Protein AF-A0A1Y1XVE1-F1 (afdb_monomer_lite)

Structure (mmCIF, N/CA/C/O backbone):
data_AF-A0A1Y1XVE1-F1
#
_entry.id   AF-A0A1Y1XVE1-F1
#
loop_
_atom_site.group_PDB
_atom_site.id
_atom_site.type_symbol
_atom_site.label_atom_id
_atom_site.label_alt_id
_atom_site.label_comp_id
_atom_site.label_asym_id
_atom_site.label_entity_id
_atom_site.label_seq_id
_atom_site.pdbx_PDB_ins_code
_atom_site.Cartn_x
_atom_site.Cartn_y
_atom_site.Cartn_z
_atom_site.occupancy
_atom_site.B_iso_or_equiv
_atom_site.auth_seq_id
_atom_site.auth_comp_id
_atom_site.auth_asym_id
_atom_site.auth_atom_id
_atom_site.pdbx_PDB_model_num
ATOM 1 N N . MET A 1 1 ? 28.626 -14.478 -33.246 1.00 65.75 1 MET A N 1
ATOM 2 C CA . MET A 1 1 ? 28.929 -15.820 -33.797 1.00 65.75 1 MET A CA 1
ATOM 3 C C . MET A 1 1 ? 28.518 -15.888 -35.270 1.00 65.75 1 MET A C 1
ATOM 5 O O . MET A 1 1 ? 27.423 -15.435 -35.593 1.00 65.75 1 MET A O 1
ATOM 9 N N . SER A 1 2 ? 29.386 -16.381 -36.165 1.00 81.06 2 SER A N 1
ATOM 10 C CA . SER A 1 2 ? 29.057 -16.561 -37.594 1.00 81.06 2 SER A CA 1
ATOM 11 C C . SER A 1 2 ? 27.853 -17.502 -37.770 1.00 81.06 2 SER A C 1
ATOM 13 O O . SER A 1 2 ? 27.656 -18.413 -36.965 1.00 81.06 2 SER A O 1
ATOM 15 N N . SER A 1 3 ? 27.049 -17.286 -38.818 1.00 82.94 3 SER A N 1
ATOM 16 C CA . SER A 1 3 ? 25.831 -18.063 -39.118 1.00 82.94 3 SER A CA 1
ATOM 1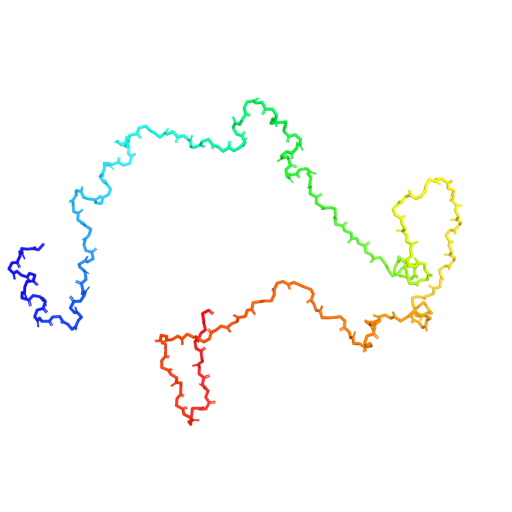7 C C . SER A 1 3 ? 26.092 -19.576 -39.191 1.00 82.94 3 SER A C 1
ATOM 19 O O . SER A 1 3 ? 25.264 -20.374 -38.757 1.00 82.94 3 SER A O 1
ATOM 21 N N . PHE A 1 4 ? 27.281 -19.972 -39.654 1.00 91.44 4 PHE A N 1
ATOM 22 C CA . PHE A 1 4 ? 27.720 -21.367 -39.712 1.00 91.44 4 PHE A CA 1
ATOM 23 C C . PHE A 1 4 ? 27.801 -22.023 -38.323 1.00 91.44 4 PHE A C 1
ATOM 25 O O . PHE A 1 4 ? 27.151 -23.036 -38.070 1.00 91.44 4 PHE A O 1
ATOM 32 N N . TRP A 1 5 ? 28.516 -21.398 -37.386 1.00 87.00 5 TRP A N 1
ATOM 33 C CA . TRP A 1 5 ? 28.703 -21.928 -36.032 1.00 87.00 5 TRP A CA 1
ATOM 34 C C . TRP A 1 5 ? 27.408 -21.960 -35.217 1.00 87.00 5 TRP A C 1
ATOM 36 O O . TRP A 1 5 ? 27.222 -22.859 -34.403 1.00 87.00 5 TRP A O 1
ATOM 46 N N . LYS A 1 6 ? 26.471 -21.039 -35.480 1.00 85.56 6 LYS A N 1
ATOM 47 C CA . LYS A 1 6 ? 25.133 -21.076 -34.870 1.00 85.56 6 LYS A CA 1
ATOM 48 C C . LYS A 1 6 ? 24.327 -22.304 -35.296 1.00 85.56 6 LYS A C 1
ATOM 50 O O . LYS A 1 6 ? 23.594 -22.852 -34.481 1.00 85.56 6 LYS A O 1
ATOM 55 N N . LYS A 1 7 ? 24.452 -22.746 -36.553 1.00 88.12 7 LYS A N 1
ATOM 56 C CA . LYS A 1 7 ? 23.768 -23.955 -37.042 1.00 88.12 7 LYS A CA 1
ATOM 57 C C . LYS A 1 7 ? 24.336 -25.222 -36.402 1.00 88.12 7 LYS A C 1
ATOM 59 O O . LYS A 1 7 ? 23.561 -26.080 -36.002 1.00 88.12 7 LYS A O 1
ATOM 64 N N . ILE A 1 8 ? 25.660 -25.298 -36.250 1.00 90.31 8 ILE A N 1
ATOM 65 C CA . ILE A 1 8 ? 26.326 -26.408 -35.551 1.00 90.31 8 ILE A CA 1
ATOM 66 C C . ILE A 1 8 ? 25.938 -26.421 -34.068 1.00 90.31 8 ILE A C 1
ATOM 68 O O . ILE A 1 8 ? 25.557 -27.462 -33.548 1.00 90.31 8 ILE A O 1
ATOM 72 N N . GLY A 1 9 ? 25.967 -25.263 -33.401 1.00 85.69 9 GLY A N 1
ATOM 73 C CA . GLY A 1 9 ? 25.548 -25.135 -32.003 1.00 85.69 9 GLY A CA 1
ATOM 74 C C . GLY A 1 9 ? 24.114 -25.611 -31.782 1.00 85.69 9 GLY A C 1
ATOM 75 O O . GLY A 1 9 ? 23.887 -26.452 -30.924 1.00 85.69 9 GLY A O 1
ATOM 76 N N . ARG A 1 10 ? 23.160 -25.180 -32.618 1.00 86.19 10 ARG A N 1
ATOM 77 C CA . ARG A 1 10 ? 21.757 -25.630 -32.536 1.00 86.19 10 ARG A CA 1
ATOM 78 C C . ARG A 1 10 ? 21.570 -27.139 -32.679 1.00 86.19 10 ARG A C 1
ATOM 80 O O . ARG A 1 10 ? 20.603 -27.659 -32.142 1.00 86.19 10 ARG A O 1
ATOM 87 N N . LEU A 1 11 ? 22.451 -27.821 -33.410 1.00 89.19 11 LEU A N 1
ATOM 88 C CA . LEU A 1 11 ? 22.405 -29.277 -33.542 1.00 89.19 11 LEU A CA 1
ATOM 89 C C . LEU A 1 11 ? 22.936 -29.988 -32.286 1.00 89.19 11 LEU A C 1
ATOM 91 O O . LEU A 1 11 ? 22.516 -31.100 -31.994 1.00 89.19 11 LEU A O 1
ATOM 95 N N . LEU A 1 12 ? 23.865 -29.357 -31.562 1.00 90.69 12 LEU A N 1
ATOM 96 C CA . LEU A 1 12 ? 24.551 -29.940 -30.405 1.00 90.69 12 LEU A CA 1
ATOM 97 C C . LEU A 1 12 ? 23.953 -29.523 -29.052 1.00 90.69 12 LEU A C 1
ATOM 99 O O . LEU A 1 12 ? 24.173 -30.203 -28.053 1.00 90.69 12 LEU A O 1
ATOM 103 N N . TRP A 1 13 ? 23.247 -28.395 -28.979 1.00 89.69 13 TRP A N 1
ATOM 104 C CA . TRP A 1 13 ? 22.663 -27.894 -27.736 1.00 89.69 13 TRP A CA 1
ATOM 105 C C . TRP A 1 13 ? 21.440 -28.708 -27.317 1.00 89.69 13 TRP A C 1
ATOM 107 O O . TRP A 1 13 ? 20.570 -29.007 -28.127 1.00 89.69 13 TRP A O 1
ATOM 117 N N . VAL A 1 14 ? 21.344 -28.995 -26.015 1.00 89.62 14 VAL A N 1
ATOM 118 C CA . VAL A 1 14 ? 20.193 -29.696 -25.420 1.00 89.62 14 VAL A CA 1
ATOM 119 C C . VAL A 1 14 ? 18.920 -28.854 -25.519 1.00 89.62 14 VAL A C 1
ATOM 121 O O . VAL A 1 14 ? 17.850 -29.380 -25.805 1.00 89.62 14 VAL A O 1
ATOM 124 N N . ASN A 1 15 ? 19.038 -27.541 -25.296 1.00 86.50 15 ASN A N 1
ATOM 125 C CA . ASN A 1 15 ? 17.929 -26.608 -25.440 1.00 86.50 15 ASN A CA 1
ATOM 126 C C . ASN A 1 15 ? 18.050 -25.851 -26.780 1.00 86.50 15 ASN A C 1
ATOM 128 O O . ASN A 1 15 ? 18.958 -25.022 -26.920 1.00 86.50 15 ASN A O 1
ATOM 132 N N . PRO A 1 16 ? 17.149 -26.083 -27.753 1.00 82.31 16 PRO A N 1
ATOM 133 C CA . PRO A 1 16 ? 17.173 -25.383 -29.037 1.00 82.31 16 PRO A CA 1
ATOM 134 C C . PRO A 1 16 ? 16.859 -23.882 -28.917 1.00 82.31 16 PRO A C 1
ATOM 136 O O . PRO A 1 16 ? 17.220 -23.112 -29.808 1.00 82.31 16 PRO A O 1
ATOM 139 N N . GLU A 1 17 ? 16.237 -23.452 -27.816 1.00 82.81 17 GLU A N 1
ATOM 140 C CA . GLU A 1 17 ? 15.917 -22.049 -27.520 1.00 82.81 17 GLU A CA 1
ATOM 141 C C . GLU A 1 17 ? 17.063 -21.299 -26.825 1.00 82.81 17 GLU A C 1
ATOM 143 O O . GLU A 1 17 ? 16.900 -20.156 -26.397 1.00 82.81 17 GLU A O 1
ATOM 148 N N . TYR A 1 18 ? 18.243 -21.912 -26.710 1.00 83.44 18 TYR A N 1
ATOM 149 C CA . TYR A 1 18 ? 19.395 -21.271 -26.091 1.00 83.44 18 TYR A CA 1
ATOM 150 C C . TYR A 1 18 ? 19.744 -19.934 -26.769 1.00 83.44 18 TYR A C 1
ATOM 152 O O . TYR A 1 18 ? 20.036 -19.860 -27.969 1.00 83.44 18 TYR A O 1
ATOM 160 N N . SER A 1 19 ? 19.768 -18.869 -25.967 1.00 81.50 19 SER A N 1
ATOM 161 C CA . SER A 1 19 ? 20.227 -17.543 -26.371 1.00 81.50 19 SER A CA 1
ATOM 162 C C . SER A 1 19 ? 21.633 -17.268 -25.838 1.00 81.50 19 SER A C 1
ATOM 164 O O . SER A 1 19 ? 21.901 -17.467 -24.654 1.00 81.50 19 SER A O 1
ATOM 166 N N . GLU A 1 20 ? 22.521 -16.748 -26.689 1.00 81.44 20 GLU A N 1
ATOM 167 C CA . GLU A 1 20 ? 23.848 -16.277 -26.273 1.00 81.44 20 GLU A CA 1
ATOM 168 C C . GLU A 1 20 ? 23.720 -15.159 -25.217 1.00 81.44 20 GLU A C 1
ATOM 170 O O . GLU A 1 20 ? 22.989 -14.191 -25.419 1.00 81.44 20 GLU A O 1
ATOM 175 N N . SER A 1 21 ? 24.467 -15.258 -24.113 1.00 82.62 21 SER A N 1
ATOM 176 C CA . SER A 1 21 ? 24.471 -14.259 -23.028 1.00 82.62 21 SER A CA 1
ATOM 177 C C . SER A 1 21 ? 25.326 -13.020 -23.324 1.00 82.62 21 SER A C 1
ATOM 179 O O . SER A 1 21 ? 25.310 -12.048 -22.567 1.00 82.62 21 SER A O 1
ATOM 181 N N . MET A 1 22 ? 26.088 -13.033 -24.423 1.00 86.19 22 MET A N 1
ATOM 182 C CA . MET A 1 22 ? 26.919 -11.900 -24.814 1.00 86.19 22 MET A CA 1
ATOM 183 C C . MET A 1 22 ? 26.061 -10.755 -25.349 1.00 86.19 22 MET A C 1
ATOM 185 O O . MET A 1 22 ? 25.352 -10.876 -26.349 1.00 86.19 22 MET A O 1
ATOM 189 N N . LEU A 1 23 ? 26.183 -9.604 -24.697 1.00 88.81 23 LEU A N 1
ATOM 190 C CA . LEU A 1 23 ? 25.528 -8.372 -25.112 1.00 88.81 23 LEU A CA 1
ATOM 191 C C . LEU A 1 23 ? 26.019 -7.977 -26.506 1.00 88.81 23 LEU A C 1
ATOM 193 O O . LEU A 1 23 ? 27.220 -7.899 -26.757 1.00 88.81 23 LEU A O 1
ATOM 197 N N . THR A 1 24 ? 25.086 -7.728 -27.425 1.00 85.69 24 THR A N 1
ATOM 198 C CA . THR A 1 24 ? 25.443 -7.378 -28.803 1.00 85.69 24 THR A CA 1
ATOM 199 C C . THR A 1 24 ? 26.108 -5.994 -28.831 1.00 85.69 24 THR A C 1
ATOM 201 O O . THR A 1 24 ? 25.457 -5.010 -28.447 1.00 85.69 24 THR A O 1
ATOM 204 N N . PRO A 1 25 ? 27.367 -5.882 -29.303 1.00 86.19 25 PRO A N 1
ATOM 205 C CA . PRO A 1 25 ? 28.029 -4.593 -29.478 1.00 86.19 25 PRO A CA 1
ATOM 206 C C . PRO A 1 25 ? 27.191 -3.692 -30.388 1.00 86.19 25 PRO A C 1
ATOM 208 O O . PRO A 1 25 ? 26.633 -4.158 -31.379 1.00 86.19 25 PRO A O 1
ATOM 211 N N . GLY A 1 26 ? 27.046 -2.416 -30.039 1.00 88.50 26 GLY A N 1
ATOM 212 C CA . GLY A 1 26 ? 26.214 -1.484 -30.809 1.00 88.50 26 GLY A CA 1
ATOM 213 C C . GLY A 1 26 ? 24.720 -1.499 -30.462 1.00 88.50 26 GLY A C 1
ATOM 214 O O . GLY A 1 26 ? 24.020 -0.571 -30.848 1.00 88.50 26 GLY A O 1
ATOM 215 N N . LYS A 1 27 ? 24.221 -2.504 -29.724 1.00 89.38 27 LYS A N 1
ATOM 216 C CA . LYS A 1 27 ? 22.829 -2.530 -29.225 1.00 89.38 27 LYS A CA 1
ATOM 217 C C . LYS A 1 27 ? 22.742 -2.230 -27.738 1.00 89.38 27 LYS A C 1
ATOM 219 O O . LYS A 1 27 ? 21.869 -1.491 -27.297 1.00 89.38 27 LYS A O 1
ATOM 224 N N . TYR A 1 28 ? 23.639 -2.815 -26.952 1.00 91.88 28 TYR A N 1
ATOM 225 C CA . TYR A 1 28 ? 23.664 -2.568 -25.519 1.00 91.88 28 TYR A CA 1
ATOM 226 C C . TYR A 1 28 ? 24.377 -1.248 -25.220 1.00 91.88 28 TYR A C 1
ATOM 228 O O . TYR A 1 28 ? 25.536 -1.080 -25.595 1.00 91.88 28 TYR A O 1
ATOM 236 N N . ARG A 1 29 ? 23.695 -0.335 -24.513 1.00 91.62 29 ARG A N 1
ATOM 237 C CA . ARG A 1 29 ? 24.242 0.959 -24.059 1.00 91.62 29 ARG A CA 1
ATOM 238 C C . ARG A 1 29 ? 24.707 1.871 -25.212 1.00 91.62 29 ARG A C 1
ATOM 240 O O . ARG A 1 29 ? 25.727 2.550 -25.102 1.00 91.62 29 ARG A O 1
ATOM 247 N N . VAL A 1 30 ? 23.955 1.886 -26.314 1.00 92.38 30 VAL A N 1
ATOM 248 C CA . VAL A 1 30 ? 24.198 2.775 -27.459 1.00 92.38 30 VAL A CA 1
ATOM 249 C C . VAL A 1 30 ? 22.912 3.547 -27.784 1.00 92.38 30 VAL A C 1
ATOM 251 O O . VAL A 1 30 ? 21.890 2.904 -28.019 1.00 92.38 30 VAL A O 1
ATOM 254 N N . PRO A 1 31 ? 22.932 4.894 -27.791 1.00 92.50 31 PRO A N 1
ATOM 255 C CA . PRO A 1 31 ? 24.068 5.773 -27.489 1.00 92.50 31 PRO A CA 1
ATOM 256 C C . PRO A 1 31 ? 24.533 5.672 -26.026 1.00 92.50 31 PRO A C 1
ATOM 258 O O . PRO A 1 31 ? 23.803 5.206 -25.147 1.00 92.50 31 PRO A O 1
ATOM 261 N N . ALA A 1 32 ? 25.772 6.100 -25.760 1.00 92.50 32 ALA A N 1
ATOM 262 C CA . ALA A 1 32 ? 26.287 6.165 -24.395 1.00 92.50 32 ALA A CA 1
ATOM 263 C C . ALA A 1 32 ? 25.364 7.044 -23.523 1.00 92.50 32 ALA A C 1
ATOM 265 O O . ALA A 1 32 ? 24.756 7.978 -24.046 1.00 92.50 32 ALA A O 1
ATOM 266 N N . PRO A 1 33 ? 25.257 6.806 -22.201 1.00 91.19 33 PRO A N 1
ATOM 267 C CA . PRO A 1 33 ? 24.327 7.548 -21.344 1.00 91.19 33 PRO A CA 1
ATOM 268 C C . PRO A 1 33 ? 24.473 9.078 -21.405 1.00 91.19 33 PRO A C 1
ATOM 270 O O . PRO A 1 33 ? 23.482 9.783 -21.276 1.00 91.19 33 PRO A O 1
ATOM 273 N N . GLY A 1 34 ? 25.684 9.595 -21.646 1.00 92.88 34 GLY A N 1
ATOM 274 C CA . GLY A 1 34 ? 25.942 11.035 -21.796 1.00 92.88 34 GLY A CA 1
ATOM 275 C C . GLY A 1 34 ? 25.615 11.619 -23.177 1.00 92.88 34 GLY A C 1
ATOM 276 O O . GLY A 1 34 ? 25.654 12.831 -23.343 1.00 92.88 34 GLY A O 1
ATOM 277 N N . SER A 1 35 ? 25.293 10.779 -24.162 1.00 94.25 35 SER A N 1
ATOM 278 C CA . SER A 1 35 ? 24.928 11.173 -25.533 1.00 94.25 35 SER A CA 1
ATOM 279 C C . SER A 1 35 ? 23.482 10.793 -25.866 1.00 94.25 35 SER A C 1
ATOM 281 O O . SER A 1 35 ? 23.131 10.611 -27.030 1.00 94.25 35 SER A O 1
ATOM 283 N N . GLN A 1 36 ? 22.651 10.611 -24.838 1.00 91.50 36 GLN A N 1
ATOM 284 C CA . GLN A 1 36 ? 21.220 10.373 -24.995 1.00 91.50 36 GLN A CA 1
ATOM 285 C C . GLN A 1 36 ? 20.532 11.640 -25.534 1.00 91.50 36 GLN A C 1
ATOM 287 O O . GLN A 1 36 ? 20.978 12.752 -25.236 1.00 91.50 36 GLN A O 1
ATOM 292 N N . PRO A 1 37 ? 19.449 11.504 -26.319 1.00 91.38 37 PRO A N 1
ATOM 293 C CA . PRO A 1 37 ? 18.647 12.651 -26.728 1.00 91.38 37 PRO A CA 1
ATOM 294 C C . PRO A 1 37 ? 18.057 13.375 -25.508 1.00 91.38 37 PRO A C 1
ATOM 296 O O . PRO A 1 37 ? 17.943 12.809 -24.419 1.00 91.38 37 PRO A O 1
ATOM 299 N N . ALA A 1 38 ? 17.664 14.636 -25.694 1.00 91.44 38 ALA A N 1
ATOM 300 C CA . ALA A 1 38 ? 17.096 15.444 -24.621 1.00 91.44 38 ALA A CA 1
ATOM 301 C C . ALA A 1 38 ? 15.839 14.782 -24.028 1.00 91.44 38 ALA A C 1
ATOM 303 O O . ALA A 1 38 ? 14.879 14.482 -24.739 1.00 91.44 38 ALA A O 1
ATOM 304 N N . TYR A 1 39 ? 15.843 14.573 -22.712 1.00 91.50 39 TYR A N 1
ATOM 305 C CA . TYR A 1 39 ? 14.698 14.034 -21.987 1.00 91.50 39 TYR A CA 1
ATOM 306 C C . TYR A 1 39 ? 13.685 15.138 -21.675 1.00 91.50 39 TYR A C 1
ATOM 308 O O . TYR A 1 39 ? 14.041 16.186 -21.134 1.00 91.50 39 TYR A O 1
ATOM 316 N N . SER A 1 40 ? 12.410 14.866 -21.948 1.00 90.25 40 SER A N 1
ATOM 317 C CA . SER A 1 40 ? 11.291 15.684 -21.486 1.00 90.25 40 SER A CA 1
ATOM 318 C C . SER A 1 40 ? 10.503 14.919 -20.429 1.00 90.25 40 SER A C 1
ATOM 320 O O . SER A 1 40 ? 10.180 13.744 -20.606 1.00 90.25 40 SER A O 1
ATOM 322 N N . LYS A 1 41 ? 10.190 15.582 -19.314 1.00 89.69 41 LYS A N 1
ATOM 323 C CA . LYS A 1 41 ? 9.360 14.993 -18.259 1.00 89.69 41 LYS A CA 1
ATOM 324 C C . LYS A 1 41 ? 7.925 14.868 -18.765 1.00 89.69 41 LYS A C 1
ATOM 326 O O . LYS A 1 41 ? 7.340 15.860 -19.193 1.00 89.69 41 LYS A O 1
ATOM 331 N N . ALA A 1 42 ? 7.350 13.671 -18.668 1.00 89.44 42 ALA A N 1
ATOM 332 C CA . ALA A 1 42 ? 5.940 13.470 -18.980 1.00 89.44 42 ALA A CA 1
ATOM 333 C C . ALA A 1 42 ? 5.059 14.334 -18.054 1.00 89.44 42 ALA A C 1
ATOM 335 O O . ALA A 1 42 ? 5.307 14.372 -16.842 1.00 89.44 42 ALA A O 1
ATOM 336 N N . PRO A 1 43 ? 4.036 15.029 -18.585 1.00 88.19 43 PRO A N 1
ATOM 337 C CA . PRO A 1 43 ? 3.154 15.837 -17.759 1.00 88.19 43 PRO A CA 1
ATOM 338 C C . PRO A 1 43 ? 2.305 14.928 -16.866 1.0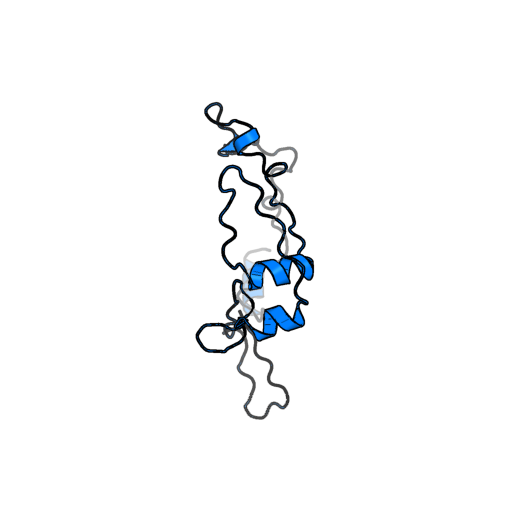0 88.19 43 PRO A C 1
ATOM 340 O O . PRO A 1 43 ? 1.503 14.129 -17.338 1.00 88.19 43 PRO A O 1
ATOM 343 N N . THR A 1 44 ? 2.478 15.045 -15.552 1.00 87.88 44 THR A N 1
ATOM 344 C CA . THR A 1 44 ? 1.574 14.446 -14.555 1.00 87.88 44 THR A CA 1
ATOM 345 C C . THR A 1 44 ? 0.521 15.476 -14.153 1.00 87.88 44 THR A C 1
ATOM 347 O O . THR A 1 44 ? 0.726 16.674 -14.334 1.00 87.88 44 THR A O 1
ATOM 350 N N . GLU A 1 45 ? -0.582 15.067 -13.531 1.00 84.00 45 GLU A N 1
ATOM 351 C CA . GLU A 1 45 ? -1.602 16.001 -13.023 1.00 84.00 45 GLU A CA 1
ATOM 352 C C . GLU A 1 45 ? -1.028 17.086 -12.096 1.00 84.00 45 GLU A C 1
ATOM 354 O O . GLU A 1 45 ? -1.478 18.229 -12.107 1.00 84.00 45 GLU A O 1
ATOM 359 N N . VAL A 1 46 ? 0.051 16.756 -11.383 1.00 83.69 46 VAL A N 1
ATOM 360 C CA . VAL A 1 46 ? 0.817 17.656 -10.509 1.00 83.69 46 VAL A CA 1
ATOM 361 C C . VAL A 1 46 ? 1.484 18.816 -11.271 1.00 83.69 46 VAL A C 1
ATOM 363 O O . VAL A 1 46 ? 1.886 19.799 -10.652 1.00 83.69 46 VAL A O 1
ATOM 366 N N . THR A 1 47 ? 1.597 18.736 -12.599 1.00 85.75 47 THR A N 1
ATOM 367 C CA . THR A 1 47 ? 2.189 19.778 -13.460 1.00 85.75 47 THR A CA 1
ATOM 368 C C . THR A 1 47 ? 1.163 20.765 -14.026 1.00 85.75 47 THR A C 1
ATOM 370 O O . THR A 1 47 ? 1.552 21.734 -14.675 1.00 85.75 47 THR A O 1
ATOM 373 N N . LYS A 1 48 ? -0.141 20.571 -13.763 1.00 89.25 48 LYS A N 1
ATOM 374 C CA . LYS A 1 48 ? -1.193 21.500 -14.206 1.00 89.25 48 LYS A CA 1
ATOM 375 C C . LYS A 1 48 ? -0.958 22.896 -13.611 1.00 89.25 48 LYS A C 1
ATOM 377 O O . LYS A 1 48 ? -0.739 23.033 -12.407 1.00 89.25 48 LYS A O 1
ATOM 382 N N . ILE A 1 49 ? -1.020 23.924 -14.463 1.00 89.81 49 ILE A N 1
ATOM 383 C CA . ILE A 1 49 ? -0.829 25.338 -14.079 1.00 89.81 49 ILE A CA 1
ATOM 384 C C . ILE A 1 49 ? -2.064 25.886 -13.341 1.00 89.81 49 ILE A C 1
ATOM 386 O O . ILE A 1 49 ? -1.936 26.717 -12.448 1.00 89.81 49 ILE A O 1
ATOM 390 N N . HIS A 1 50 ? -3.260 25.399 -13.679 1.00 91.12 50 HIS A N 1
ATOM 391 C CA . HIS A 1 50 ? -4.531 25.805 -13.075 1.00 91.12 50 HIS A CA 1
ATOM 392 C C . HIS A 1 50 ? -5.081 24.715 -12.145 1.00 91.12 50 HIS A C 1
ATOM 394 O O . HIS A 1 50 ? -4.820 23.532 -12.352 1.00 91.12 50 HIS A O 1
ATOM 400 N N . HIS A 1 51 ? -5.870 25.119 -11.140 1.00 90.19 51 HIS A N 1
ATOM 401 C CA . HIS A 1 51 ? -6.579 24.222 -10.208 1.00 90.19 51 HIS A CA 1
ATOM 402 C C . HIS A 1 51 ? -5.681 23.212 -9.462 1.00 90.19 51 HIS A C 1
ATOM 404 O O . HIS A 1 51 ? -6.122 22.134 -9.079 1.00 90.19 51 HIS A O 1
ATOM 410 N N . ASN A 1 52 ? -4.416 23.564 -9.225 1.00 91.38 52 ASN A N 1
ATOM 411 C CA . ASN A 1 52 ? -3.406 22.675 -8.643 1.00 91.38 52 ASN A CA 1
ATOM 412 C C . ASN A 1 52 ? -2.824 23.244 -7.336 1.00 91.38 52 ASN A C 1
ATOM 414 O O . ASN A 1 52 ? -1.605 23.365 -7.145 1.00 91.38 52 ASN A O 1
ATOM 418 N N . TYR A 1 53 ? -3.717 23.641 -6.428 1.00 92.56 53 TYR A N 1
ATOM 419 C CA . TYR A 1 53 ? -3.332 24.176 -5.125 1.00 92.56 53 TYR A CA 1
ATOM 420 C C . TYR A 1 53 ? -2.581 23.131 -4.293 1.00 92.56 53 TYR A C 1
ATOM 422 O O . TYR A 1 53 ? -2.976 21.968 -4.227 1.00 92.56 53 TYR A O 1
ATOM 430 N N . TYR A 1 54 ? -1.487 23.544 -3.647 1.00 91.06 54 TYR A N 1
ATOM 431 C CA . TYR A 1 54 ? -0.601 22.622 -2.929 1.00 91.06 54 TYR A CA 1
ATOM 432 C C . TYR A 1 54 ? -1.297 21.899 -1.768 1.00 91.06 54 TYR A C 1
ATOM 434 O O . TYR A 1 54 ? -1.123 20.696 -1.624 1.00 91.06 54 TYR A O 1
ATOM 442 N N . PHE A 1 55 ? -2.141 22.588 -0.995 1.00 92.31 55 PHE A N 1
ATOM 443 C CA . PHE A 1 55 ? -2.802 22.004 0.179 1.00 92.31 55 PHE A CA 1
ATOM 444 C C . PHE A 1 55 ? -3.734 20.824 -0.157 1.00 92.31 55 PHE A C 1
ATOM 446 O O . PHE A 1 55 ? -3.870 19.915 0.653 1.00 92.31 55 PHE A O 1
ATOM 453 N N . ASN A 1 56 ? -4.316 20.791 -1.362 1.00 91.25 56 ASN A N 1
ATOM 454 C CA . ASN A 1 56 ? -5.167 19.682 -1.810 1.00 91.25 56 ASN A CA 1
ATOM 455 C C . ASN A 1 56 ? -4.371 18.404 -2.113 1.00 91.25 56 ASN A C 1
ATOM 457 O O . ASN A 1 56 ? -4.897 17.305 -1.986 1.00 91.25 56 ASN A O 1
ATOM 461 N N . ARG A 1 57 ? -3.102 18.542 -2.512 1.00 90.62 57 ARG A N 1
ATOM 462 C CA . ARG A 1 57 ? -2.195 17.427 -2.844 1.00 90.62 57 ARG A CA 1
ATOM 463 C C . ARG A 1 57 ? -1.163 17.147 -1.753 1.00 90.62 57 ARG A C 1
ATOM 465 O O . ARG A 1 57 ? -0.280 16.312 -1.946 1.00 90.62 57 ARG A O 1
ATOM 472 N N . ASP A 1 58 ? -1.229 17.861 -0.632 1.00 93.12 58 ASP A N 1
ATOM 473 C CA . ASP A 1 58 ? -0.272 17.721 0.461 1.00 93.12 58 ASP A CA 1
ATOM 474 C C . ASP A 1 58 ? -0.595 16.480 1.306 1.00 93.12 58 ASP A C 1
ATOM 476 O O . ASP A 1 58 ? -1.208 16.551 2.371 1.00 93.12 58 ASP A O 1
ATOM 480 N N . VAL A 1 59 ? -0.144 15.320 0.825 1.00 94.44 59 VAL A N 1
ATOM 481 C CA . VAL A 1 59 ? -0.264 14.032 1.531 1.00 94.44 59 VAL A CA 1
ATOM 482 C C . VAL A 1 59 ? 0.557 14.018 2.827 1.00 94.44 59 VAL A C 1
ATOM 484 O O . VAL A 1 59 ? 0.228 13.301 3.766 1.00 94.44 59 VAL A O 1
ATOM 487 N N . ARG A 1 60 ? 1.616 14.833 2.919 1.00 95.44 60 ARG A N 1
ATOM 488 C CA . ARG A 1 60 ? 2.497 14.863 4.092 1.00 95.44 60 ARG A CA 1
ATOM 489 C C . ARG A 1 60 ? 1.805 15.483 5.303 1.00 95.44 60 ARG A C 1
ATOM 491 O O . ARG A 1 60 ? 2.077 15.068 6.425 1.00 95.44 60 ARG A O 1
ATOM 498 N N . ARG A 1 61 ? 0.954 16.494 5.098 1.00 94.50 61 ARG A N 1
ATOM 499 C CA . ARG A 1 61 ? 0.207 17.154 6.184 1.00 94.50 61 ARG A CA 1
ATOM 500 C C . ARG A 1 61 ? -1.188 16.571 6.401 1.00 94.50 61 ARG A C 1
ATOM 502 O O . ARG A 1 61 ? -1.656 16.594 7.532 1.00 94.50 61 ARG A O 1
ATOM 509 N N . ASN A 1 62 ? -1.808 15.996 5.372 1.00 94.25 62 ASN A N 1
ATOM 510 C CA . ASN A 1 62 ? -3.092 15.293 5.481 1.00 94.25 62 ASN A CA 1
ATOM 511 C C . ASN A 1 62 ? -2.921 13.809 5.855 1.00 94.25 62 ASN A C 1
ATOM 513 O O . ASN A 1 62 ? -3.510 12.931 5.227 1.00 94.25 62 ASN A O 1
ATOM 517 N N . TYR A 1 63 ? -2.105 13.513 6.869 1.00 96.06 63 TYR A N 1
ATOM 518 C CA . TYR A 1 63 ? -1.974 12.150 7.385 1.00 96.06 63 TYR A CA 1
ATOM 519 C C . TYR A 1 63 ? -3.114 11.829 8.373 1.00 96.06 63 TYR A C 1
ATOM 521 O O . TYR A 1 63 ? -3.557 12.714 9.114 1.00 96.06 63 TYR A O 1
ATOM 529 N N . PRO A 1 64 ? -3.604 10.576 8.419 1.00 95.44 64 PRO A N 1
ATOM 530 C CA . PRO A 1 64 ? -4.585 10.167 9.419 1.00 95.44 64 PRO A CA 1
ATOM 531 C C . PRO A 1 64 ? -3.969 10.215 10.824 1.00 95.44 64 PRO A C 1
ATOM 533 O O . PRO A 1 64 ? -2.823 9.811 11.025 1.00 95.44 64 PRO A O 1
ATOM 536 N N . ARG A 1 65 ? -4.728 10.701 11.812 1.00 94.12 65 ARG A N 1
ATOM 537 C CA . ARG A 1 65 ? -4.268 10.744 13.207 1.00 94.12 65 ARG A CA 1
ATOM 538 C C . ARG A 1 65 ? -4.312 9.348 13.828 1.00 94.12 65 ARG A C 1
ATOM 540 O O . ARG A 1 65 ? -5.274 8.609 13.632 1.00 94.12 65 ARG A O 1
ATOM 547 N N . THR A 1 66 ? -3.295 9.010 14.614 1.00 95.62 66 THR A N 1
ATOM 548 C CA . THR A 1 66 ? -3.293 7.785 15.421 1.00 95.62 66 THR A CA 1
ATOM 549 C C . THR A 1 66 ? -4.282 7.929 16.573 1.00 95.62 66 THR A C 1
ATOM 551 O O . THR A 1 66 ? -4.187 8.879 17.349 1.00 95.62 66 THR A O 1
ATOM 554 N N . HIS A 1 67 ? -5.209 6.982 16.698 1.00 93.62 67 HIS A N 1
ATOM 555 C CA . HIS A 1 67 ? -6.144 6.904 17.819 1.00 93.62 67 HIS A CA 1
ATOM 556 C C . HIS A 1 67 ? -5.649 5.896 18.860 1.00 93.62 67 HIS A C 1
ATOM 558 O O . HIS A 1 67 ? -5.246 4.786 18.515 1.00 93.62 67 HIS A O 1
ATOM 564 N N . THR A 1 68 ? -5.698 6.278 20.134 1.00 95.00 68 THR A N 1
ATOM 565 C CA . THR A 1 68 ? -5.379 5.421 21.282 1.00 95.00 68 THR A CA 1
ATOM 566 C C . THR A 1 68 ? -6.619 5.288 22.151 1.00 95.00 68 THR A C 1
ATOM 568 O O . THR A 1 68 ? -7.231 6.302 22.476 1.00 95.00 68 THR A O 1
ATOM 571 N N . TYR A 1 69 ? -6.974 4.063 22.532 1.00 90.94 69 TYR A N 1
ATOM 572 C CA . TYR A 1 69 ? -8.134 3.785 23.377 1.00 90.94 69 TYR A CA 1
ATOM 573 C C . TYR A 1 69 ? -7.668 3.282 24.738 1.00 90.94 69 TYR A C 1
ATOM 575 O O . TYR A 1 69 ? -6.899 2.322 24.809 1.00 90.94 69 TYR A O 1
ATOM 583 N N . THR A 1 70 ? -8.130 3.924 25.809 1.00 91.88 70 THR A N 1
ATOM 584 C CA . THR A 1 70 ? -7.933 3.429 27.175 1.00 91.88 70 THR A CA 1
ATOM 585 C C . THR A 1 70 ? -9.078 2.504 27.585 1.00 91.88 70 THR A C 1
ATOM 587 O O . THR A 1 70 ? -10.135 2.460 26.953 1.00 91.88 70 THR A O 1
ATOM 590 N N . GLN A 1 71 ? -8.883 1.757 28.672 1.00 90.31 71 GLN A N 1
ATOM 591 C CA . GLN A 1 71 ? -9.921 0.887 29.224 1.00 90.31 71 GLN A CA 1
ATOM 592 C C . GLN A 1 71 ? -11.189 1.672 29.612 1.00 90.31 71 GLN A C 1
ATOM 594 O O . GLN A 1 71 ? -12.299 1.174 29.429 1.00 90.31 71 GLN A O 1
ATOM 599 N N . GLU A 1 72 ? -11.030 2.906 30.095 1.00 88.00 72 GLU A N 1
ATOM 600 C CA . GLU A 1 72 ? -12.144 3.797 30.432 1.00 88.00 72 GLU A CA 1
ATOM 601 C C . GLU A 1 72 ? -12.909 4.260 29.188 1.00 88.00 72 GLU A C 1
ATOM 603 O O . GLU A 1 72 ? -14.139 4.304 29.203 1.00 88.00 72 GLU A O 1
ATOM 608 N N . ASP A 1 73 ? -12.201 4.569 28.096 1.00 87.69 73 ASP A N 1
ATOM 609 C CA . ASP A 1 73 ? -12.827 4.976 26.832 1.00 87.69 73 ASP A CA 1
ATOM 610 C C . ASP A 1 73 ? -13.662 3.839 26.235 1.00 87.69 73 ASP A C 1
ATOM 612 O O . ASP A 1 73 ? -14.771 4.062 25.750 1.00 87.69 73 ASP A O 1
ATOM 616 N N . LEU A 1 74 ? -13.158 2.603 26.319 1.00 87.44 74 LEU A N 1
ATOM 617 C CA . LEU A 1 74 ? -13.890 1.416 25.878 1.00 87.44 74 LEU A CA 1
ATOM 618 C C . LEU A 1 74 ? -15.121 1.152 26.747 1.00 87.44 74 LEU A C 1
ATOM 620 O O . LEU A 1 74 ? -16.188 0.878 26.205 1.00 87.44 74 LEU A O 1
ATOM 624 N N . ALA A 1 75 ? -15.006 1.272 28.074 1.00 87.19 75 ALA A N 1
ATOM 625 C CA . ALA A 1 75 ? -16.146 1.108 28.976 1.00 87.19 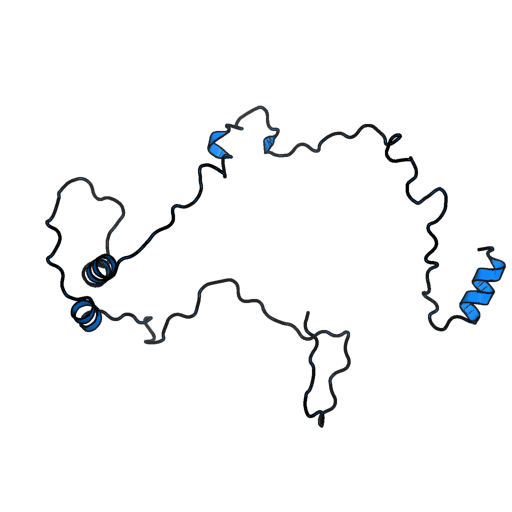75 ALA A CA 1
ATOM 626 C C . ALA A 1 75 ? -17.268 2.113 28.654 1.00 87.19 75 ALA A C 1
ATOM 628 O O . ALA A 1 75 ? -18.433 1.727 28.564 1.00 87.19 75 ALA A O 1
ATOM 629 N N . LYS A 1 76 ? -16.916 3.379 28.383 1.00 84.69 76 LYS A N 1
ATOM 630 C CA . LYS A 1 76 ? -17.873 4.415 27.955 1.00 84.69 76 LYS A CA 1
ATOM 631 C C . LYS A 1 76 ? -18.534 4.074 26.620 1.00 84.69 76 LYS A C 1
ATOM 633 O O . LYS A 1 76 ? -19.749 4.199 26.500 1.00 84.69 76 LYS A O 1
ATOM 638 N N . LEU A 1 77 ? -17.755 3.611 25.642 1.00 85.38 77 LEU A N 1
ATOM 639 C CA . LEU A 1 77 ? -18.261 3.252 24.315 1.00 85.38 77 LEU A CA 1
ATOM 640 C C . LEU A 1 77 ? -19.205 2.040 24.355 1.00 85.38 77 LEU A C 1
ATOM 642 O O . LEU A 1 77 ? -20.154 1.980 23.582 1.00 85.38 77 LEU A O 1
ATOM 646 N N . LEU A 1 78 ? -18.981 1.090 25.266 1.00 84.19 78 LEU A N 1
ATOM 647 C CA . LEU A 1 78 ? -19.864 -0.067 25.445 1.00 84.19 78 LEU A CA 1
ATOM 648 C C . LEU A 1 78 ? -21.218 0.310 26.060 1.00 84.19 78 LEU A C 1
ATOM 650 O O . LEU A 1 78 ? -22.242 -0.234 25.652 1.00 84.19 78 LEU A O 1
ATOM 654 N N . VAL A 1 79 ? -21.231 1.250 27.010 1.00 82.56 79 VAL A N 1
ATOM 655 C CA . VAL A 1 79 ? -22.463 1.734 27.660 1.00 82.56 79 VAL A CA 1
ATOM 656 C C . VAL A 1 79 ? -23.232 2.706 26.754 1.00 82.56 79 VAL A C 1
ATOM 658 O O . VAL A 1 79 ? -24.459 2.662 26.696 1.00 82.56 79 VAL A O 1
ATOM 661 N N . ALA A 1 80 ? -22.521 3.560 26.012 1.00 79.44 80 ALA A N 1
ATOM 662 C CA . ALA A 1 80 ? -23.084 4.543 25.089 1.00 79.44 80 ALA A CA 1
ATOM 663 C C . ALA A 1 80 ? -22.499 4.358 23.670 1.00 79.44 80 ALA A C 1
ATOM 665 O O . ALA A 1 80 ? -21.597 5.092 23.264 1.00 79.44 80 ALA A O 1
ATOM 666 N N . PRO A 1 81 ? -23.027 3.408 22.871 1.00 67.75 81 PRO A N 1
ATOM 667 C CA . PRO A 1 81 ? -22.449 3.023 21.576 1.00 67.75 81 PRO A CA 1
ATOM 668 C C . PRO A 1 81 ? -22.563 4.087 20.475 1.00 67.75 81 PRO A C 1
ATOM 670 O O . PRO A 1 81 ? -21.962 3.943 19.411 1.00 67.75 81 PRO A O 1
ATOM 673 N N . LYS A 1 82 ? -23.324 5.164 20.704 1.00 60.59 82 LYS A N 1
ATOM 674 C CA . LYS A 1 82 ? -23.427 6.306 19.793 1.00 60.59 82 LYS A CA 1
ATOM 675 C C . LYS A 1 82 ? -22.740 7.523 20.392 1.00 60.59 82 LYS A C 1
ATOM 677 O O . LYS A 1 82 ? -23.355 8.303 21.112 1.00 60.59 82 LYS A O 1
ATOM 682 N N . GLN A 1 83 ? -21.492 7.732 20.003 1.00 55.88 83 GLN A N 1
ATOM 683 C CA . GLN A 1 83 ? -20.890 9.057 20.029 1.00 55.88 83 GLN A CA 1
ATOM 684 C C . GLN A 1 83 ? -20.857 9.550 18.584 1.00 55.88 83 GLN A C 1
ATOM 686 O O . GLN A 1 83 ? -19.877 9.387 17.860 1.00 55.88 83 GLN A O 1
ATOM 691 N N . GLU A 1 84 ? -22.007 10.051 18.123 1.00 50.84 84 GLU A N 1
ATOM 692 C CA . GLU A 1 84 ? -22.079 10.742 16.839 1.00 50.84 84 GLU A CA 1
ATOM 693 C C . GLU A 1 84 ? -21.127 11.946 16.882 1.00 50.84 84 GLU A C 1
ATOM 695 O O . GLU A 1 84 ? -20.959 12.602 17.914 1.00 50.84 84 GLU A O 1
ATOM 700 N N . SER A 1 85 ? -20.439 12.186 15.769 1.00 45.38 85 SER A N 1
ATOM 701 C CA . SER A 1 85 ? -19.481 13.273 15.611 1.00 45.38 85 SER A CA 1
ATOM 702 C C . SER A 1 85 ? -20.107 14.609 16.022 1.00 45.38 85 SER A C 1
ATOM 704 O O . SER A 1 85 ? -20.974 15.110 15.317 1.00 45.38 85 SER A O 1
ATOM 706 N N . ILE A 1 86 ? -19.643 15.162 17.146 1.00 46.47 86 ILE A N 1
ATOM 707 C CA . ILE A 1 86 ? -19.850 16.541 17.614 1.00 46.47 86 ILE A CA 1
ATOM 708 C C . ILE A 1 86 ? -21.300 17.029 17.429 1.00 46.47 86 ILE A C 1
ATOM 710 O O . ILE A 1 86 ? -21.603 17.800 16.519 1.00 46.47 86 ILE A O 1
ATOM 714 N N . ALA A 1 87 ? -22.194 16.633 18.338 1.00 39.53 87 ALA A N 1
ATOM 715 C CA . ALA A 1 87 ? -23.403 17.412 18.578 1.00 39.53 87 ALA A CA 1
ATOM 716 C C . ALA A 1 87 ? -23.027 18.688 19.352 1.00 39.53 87 ALA A C 1
ATOM 718 O O . ALA A 1 87 ? -22.302 18.649 20.347 1.00 39.53 87 ALA A O 1
ATOM 719 N N . SER A 1 88 ? -23.486 19.819 18.827 1.00 43.34 88 SER A N 1
ATOM 720 C CA . SER A 1 88 ? -23.337 21.165 19.371 1.00 43.34 88 SER A CA 1
ATOM 721 C C . SER A 1 88 ? -23.693 21.237 20.863 1.00 43.34 88 SER A C 1
ATOM 723 O O . SER A 1 88 ? -24.783 20.835 21.247 1.00 43.34 88 SER A O 1
ATOM 725 N N . GLY A 1 89 ? -22.762 21.777 21.655 1.00 48.19 89 GLY A N 1
ATOM 726 C CA . GLY A 1 89 ? -22.926 22.360 22.992 1.00 48.19 89 GLY A CA 1
ATOM 727 C C . GLY A 1 89 ? -24.028 21.828 23.912 1.00 48.19 89 GLY A C 1
ATOM 728 O O . GLY A 1 89 ? -25.109 22.390 23.928 1.00 48.19 89 GLY A O 1
ATOM 729 N N . GLU A 1 90 ? -23.684 20.882 24.784 1.00 39.97 90 GLU A N 1
ATOM 730 C CA . GLU A 1 90 ? -23.931 20.967 26.232 1.00 39.97 90 GLU A CA 1
ATOM 731 C C . GLU A 1 90 ? -23.153 19.835 26.913 1.00 39.97 90 GLU A C 1
ATOM 733 O O . GLU A 1 90 ? -23.228 18.672 26.519 1.00 39.97 90 GLU A O 1
ATOM 738 N N . THR A 1 91 ? -22.334 20.177 27.905 1.00 50.31 91 THR A N 1
ATOM 739 C CA . THR A 1 91 ? -21.559 19.213 28.688 1.00 50.31 91 THR A CA 1
ATOM 740 C C . THR A 1 91 ? -22.496 18.409 29.582 1.00 50.31 91 THR A C 1
ATOM 742 O O . THR A 1 91 ? -22.727 18.777 30.733 1.00 50.31 91 THR A O 1
ATOM 745 N N . THR A 1 92 ? -23.027 17.295 29.083 1.00 49.31 92 THR A N 1
ATOM 746 C CA . THR A 1 92 ? -23.587 16.268 29.966 1.00 49.31 92 THR A CA 1
ATOM 747 C C . THR A 1 92 ? -22.439 15.606 30.733 1.00 49.31 92 THR A C 1
ATOM 749 O O . THR A 1 92 ? -21.425 15.257 30.117 1.00 49.31 92 THR A O 1
ATOM 752 N N . PRO A 1 93 ? -22.550 15.464 32.065 1.00 48.38 93 PRO A N 1
ATOM 753 C CA . PRO A 1 93 ? -21.452 15.030 32.916 1.00 48.38 93 PRO A CA 1
ATOM 754 C C . PRO A 1 93 ? -20.974 13.634 32.519 1.00 48.38 93 PRO A C 1
ATOM 756 O O . PRO A 1 93 ? -21.768 12.747 32.213 1.00 48.38 93 PRO A O 1
ATOM 759 N N . VAL A 1 94 ? -19.652 13.465 32.538 1.00 52.66 94 VAL A N 1
ATOM 760 C CA . VAL A 1 94 ? -18.961 12.186 32.364 1.00 52.66 94 VAL A CA 1
ATOM 761 C C . VAL A 1 94 ? -19.594 11.176 33.320 1.00 52.66 94 VAL A C 1
ATOM 763 O O . VAL A 1 94 ? -19.443 11.299 34.535 1.00 52.66 94 VAL A O 1
ATOM 766 N N . ALA A 1 95 ? -20.340 10.214 32.772 1.00 54.16 95 ALA A N 1
ATOM 767 C CA . ALA A 1 95 ? -20.910 9.122 33.545 1.00 54.16 95 ALA A CA 1
ATOM 768 C C . ALA A 1 95 ? -19.787 8.441 34.338 1.00 54.16 95 ALA A C 1
ATOM 770 O O . ALA A 1 95 ? -18.719 8.139 33.794 1.00 54.16 95 ALA A O 1
ATOM 771 N N . GLN A 1 96 ? -20.024 8.283 35.641 1.00 57.22 96 GLN A N 1
ATOM 772 C CA . GLN A 1 96 ? -19.093 7.670 36.577 1.00 57.22 96 GLN A CA 1
ATOM 773 C C . GLN A 1 96 ? -18.693 6.285 36.075 1.00 57.22 96 GLN A C 1
ATOM 775 O O . GLN A 1 96 ? -19.519 5.508 35.603 1.00 57.22 96 GLN A O 1
ATOM 780 N N . ILE A 1 97 ? -17.392 6.032 36.144 1.00 56.53 97 ILE A N 1
ATOM 781 C CA . ILE A 1 97 ? -16.713 4.878 35.570 1.00 56.53 97 ILE A CA 1
ATOM 782 C C . ILE A 1 97 ? -17.298 3.597 36.179 1.00 56.53 97 ILE A C 1
ATOM 784 O O . ILE A 1 97 ? -16.976 3.236 37.307 1.00 56.53 97 ILE A O 1
ATOM 788 N N . THR A 1 98 ? -18.142 2.897 35.423 1.00 66.81 98 THR A N 1
ATOM 789 C CA . THR A 1 98 ? -18.380 1.463 35.607 1.00 66.81 98 THR A CA 1
ATOM 790 C C . THR A 1 98 ? -17.109 0.734 35.196 1.00 66.81 98 THR A C 1
ATOM 792 O O . THR A 1 98 ? -16.505 1.062 34.169 1.00 66.81 98 THR A O 1
ATOM 795 N N . SER A 1 99 ? -16.678 -0.247 35.982 1.00 83.50 99 SER A N 1
ATOM 796 C CA . SER A 1 99 ? -15.524 -1.071 35.626 1.00 83.50 99 SER A CA 1
ATOM 797 C C . SER A 1 99 ? -15.737 -1.717 34.241 1.00 83.50 99 SER A C 1
ATOM 799 O O . SER A 1 99 ? -16.863 -2.060 33.877 1.00 83.50 99 SER A O 1
ATOM 801 N N . LEU A 1 100 ? -14.678 -1.903 33.436 1.00 84.19 100 LEU A N 1
ATOM 802 C CA . LEU A 1 100 ? -14.799 -2.556 32.112 1.00 84.19 100 LEU A CA 1
ATOM 803 C C . LEU A 1 100 ? -15.525 -3.907 32.222 1.00 84.19 100 LEU A C 1
ATOM 805 O O . LEU A 1 100 ? -16.314 -4.272 31.359 1.00 84.19 100 LEU A O 1
ATOM 809 N N . THR A 1 101 ? -15.272 -4.634 33.307 1.00 87.94 101 THR A N 1
ATOM 810 C CA . THR A 1 101 ? -15.906 -5.915 33.618 1.00 87.94 101 THR A CA 1
ATOM 811 C C . THR A 1 101 ? -17.425 -5.815 33.719 1.00 87.94 101 THR A C 1
ATOM 813 O O . THR A 1 101 ? -18.126 -6.664 33.171 1.00 87.94 101 THR A O 1
ATOM 816 N N . GLU A 1 102 ? -17.948 -4.765 34.351 1.00 87.12 102 GLU A N 1
ATOM 817 C CA . GLU A 1 102 ? -19.391 -4.523 34.428 1.00 87.12 102 GLU A CA 1
ATOM 818 C C . GLU A 1 102 ? -19.962 -4.166 33.052 1.00 87.12 102 GLU A C 1
ATOM 820 O O . GLU A 1 102 ? -20.965 -4.746 32.638 1.00 87.12 102 GLU A O 1
ATOM 825 N N . ALA A 1 103 ? -19.291 -3.292 32.297 1.00 83.56 103 ALA A N 1
ATOM 826 C CA . ALA A 1 103 ? -19.752 -2.866 30.972 1.00 83.56 103 ALA A CA 1
ATOM 827 C C . ALA A 1 103 ? -19.808 -4.028 29.955 1.00 83.56 103 ALA A C 1
ATOM 829 O O . ALA A 1 103 ? -20.745 -4.133 29.159 1.00 83.56 103 ALA A O 1
ATOM 830 N N . VAL A 1 104 ? -18.836 -4.944 30.007 1.00 87.56 104 VAL A N 1
ATOM 831 C CA . VAL A 1 104 ? -18.805 -6.148 29.159 1.00 87.56 104 VAL A CA 1
ATOM 832 C C . VAL A 1 104 ? -19.914 -7.132 29.529 1.00 87.56 104 VAL A C 1
ATOM 834 O O . VAL A 1 104 ? -20.463 -7.789 28.651 1.00 87.56 104 VAL A O 1
ATOM 837 N N . SER A 1 105 ? -20.287 -7.221 30.808 1.00 85.12 105 SER A N 1
ATOM 838 C CA . SER A 1 105 ? -21.380 -8.105 31.234 1.00 85.12 105 SER A CA 1
ATOM 839 C C . SER A 1 105 ? -22.746 -7.683 30.672 1.00 85.12 105 SER A C 1
ATOM 841 O O . SER A 1 105 ? -23.625 -8.522 30.486 1.00 85.12 105 SER A O 1
ATOM 843 N N . GLN A 1 106 ? -22.911 -6.392 30.369 1.00 82.19 106 GLN A N 1
ATOM 844 C CA . GLN A 1 106 ? -24.172 -5.797 29.924 1.00 82.19 106 GLN A CA 1
ATOM 845 C C . GLN A 1 106 ? -24.311 -5.721 28.397 1.00 82.19 106 GLN A C 1
ATOM 847 O O . GLN A 1 106 ? -25.430 -5.609 27.896 1.00 82.19 106 GLN A O 1
ATOM 852 N N . SER A 1 107 ? -23.206 -5.784 27.645 1.00 74.94 107 SER A N 1
ATOM 853 C CA . SER A 1 107 ? -23.193 -5.546 26.197 1.00 74.94 107 SER A CA 1
ATOM 854 C C . SER A 1 107 ? -22.604 -6.728 25.410 1.00 74.94 107 SER A C 1
ATOM 856 O O . SER A 1 107 ? -21.551 -7.261 25.765 1.00 74.94 107 SER A O 1
ATOM 858 N N . PRO A 1 108 ? -23.245 -7.174 24.311 1.00 77.44 108 PRO A N 1
ATOM 859 C CA . PRO A 1 108 ? -22.688 -8.239 23.486 1.00 77.44 108 PRO A CA 1
ATOM 860 C C . PRO A 1 108 ? -21.511 -7.722 22.640 1.00 77.44 108 PRO A C 1
ATOM 862 O O . PRO A 1 108 ? -21.698 -6.946 21.710 1.00 77.44 108 PRO A O 1
ATOM 865 N N . LEU A 1 109 ? -20.299 -8.218 22.909 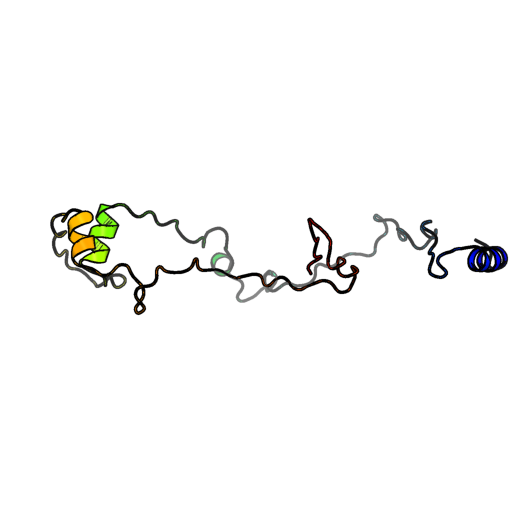1.00 79.69 109 LEU A N 1
ATOM 866 C CA . LEU A 1 109 ? -19.068 -7.923 22.143 1.00 79.69 109 LEU A CA 1
ATOM 867 C C . LEU A 1 109 ? -18.933 -8.708 20.827 1.00 79.69 109 LEU A C 1
ATOM 869 O O . LEU A 1 109 ? -17.882 -8.701 20.183 1.00 79.69 109 LEU A O 1
ATOM 873 N N . VAL A 1 110 ? -19.959 -9.467 20.461 1.00 80.50 110 VAL A N 1
ATOM 874 C CA . VAL A 1 110 ? -19.875 -10.487 19.422 1.00 80.50 110 VAL A CA 1
ATOM 875 C C . VAL A 1 110 ? -20.716 -10.077 18.219 1.00 80.50 110 VAL A C 1
ATOM 877 O O . VAL A 1 110 ? -21.725 -9.389 18.358 1.00 80.50 110 VAL A O 1
ATOM 880 N N . THR A 1 111 ? -20.311 -10.516 17.027 1.00 79.62 111 THR A N 1
ATOM 881 C CA . THR A 1 111 ? -21.096 -10.355 15.794 1.00 79.62 111 THR A CA 1
ATOM 882 C C . THR A 1 111 ? -22.523 -10.888 15.991 1.00 79.62 111 THR A C 1
ATOM 884 O O . THR A 1 111 ? -22.749 -11.747 16.841 1.00 79.62 111 THR A O 1
ATOM 887 N N . SER A 1 112 ? -23.487 -10.461 15.170 1.00 83.19 112 SER A N 1
ATOM 888 C CA . SER A 1 112 ? -24.885 -10.941 15.211 1.00 83.19 112 SER A CA 1
ATOM 889 C C . SER A 1 112 ? -25.025 -12.472 15.262 1.00 83.19 112 SER A C 1
ATOM 891 O O . SER A 1 112 ? -25.946 -12.997 15.881 1.00 83.19 112 SER A O 1
ATOM 893 N N . GLN A 1 113 ? -24.076 -13.196 14.664 1.00 86.75 113 GLN A N 1
ATOM 894 C CA . GLN A 1 113 ? -24.002 -14.660 14.646 1.00 86.75 113 GLN A CA 1
ATOM 895 C C . GLN A 1 113 ? -23.317 -15.279 15.881 1.00 86.75 113 GLN A C 1
ATOM 897 O O . GLN A 1 113 ? -23.039 -16.474 15.889 1.00 86.75 113 GLN A O 1
ATOM 902 N N . LYS A 1 114 ? -23.005 -14.487 16.914 1.00 87.06 114 LYS A N 1
ATOM 903 C CA . LYS A 1 114 ? -22.251 -14.898 18.112 1.00 87.06 114 LYS A CA 1
ATOM 904 C C . LYS A 1 114 ? -20.871 -15.515 17.805 1.00 87.06 114 LYS A C 1
ATOM 906 O O . LYS A 1 114 ? -20.328 -16.260 18.614 1.00 87.06 114 LYS A O 1
ATOM 911 N N . LEU A 1 115 ? -20.280 -15.152 16.664 1.00 87.62 115 LEU A N 1
ATOM 912 C CA . LEU A 1 115 ? -18.905 -15.484 16.281 1.00 87.62 115 LEU A CA 1
ATOM 913 C C . LEU A 1 115 ? -17.969 -14.284 16.508 1.00 87.62 115 LEU A C 1
ATOM 915 O O . LEU A 1 115 ? -18.371 -13.140 16.242 1.00 87.62 115 LEU A O 1
ATOM 919 N N . PRO A 1 116 ? -16.720 -14.511 16.956 1.00 88.88 116 PRO A N 1
ATOM 920 C CA . PRO A 1 116 ? -15.728 -13.447 17.033 1.00 88.88 116 PRO A CA 1
ATOM 921 C C . PRO A 1 116 ? -15.461 -12.865 15.633 1.00 88.88 116 PRO A C 1
ATOM 923 O O . PRO A 1 116 ? -15.519 -13.601 14.641 1.00 88.88 116 PRO A O 1
ATOM 926 N N . PRO A 1 117 ? -15.179 -11.556 15.519 1.00 88.25 117 PRO A N 1
ATOM 927 C CA . PRO A 1 117 ? -14.897 -10.944 14.229 1.00 88.25 117 PRO A CA 1
ATOM 928 C C . PRO A 1 117 ? -13.623 -11.541 13.631 1.00 88.25 117 PRO A C 1
ATOM 930 O O . PRO A 1 117 ? -12.606 -11.705 14.306 1.00 88.25 117 PRO A O 1
ATOM 933 N N . THR A 1 118 ? -13.658 -11.854 12.338 1.00 89.50 118 THR A N 1
ATOM 934 C CA . THR A 1 118 ? -12.442 -12.250 11.624 1.00 89.50 118 THR A CA 1
ATOM 935 C C . THR A 1 118 ? -11.576 -11.025 11.336 1.00 89.50 118 THR A C 1
ATOM 937 O O . THR A 1 118 ? -12.143 -9.970 11.041 1.00 89.50 118 THR A O 1
ATOM 940 N N . PRO A 1 119 ? -10.235 -11.145 11.335 1.00 89.88 119 PRO A N 1
ATOM 941 C CA . PRO A 1 119 ? -9.354 -10.016 11.059 1.00 89.88 119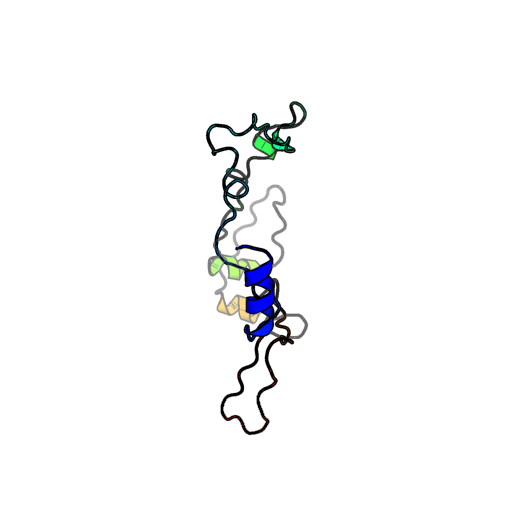 PRO A CA 1
ATOM 942 C C . PRO A 1 119 ? -9.705 -9.373 9.704 1.00 89.88 119 PRO A C 1
ATOM 944 O O . PRO A 1 119 ? -9.818 -10.096 8.700 1.00 89.88 119 PRO A O 1
ATOM 947 N N . PRO A 1 120 ? -9.925 -8.045 9.664 1.00 90.00 120 PRO A N 1
ATOM 948 C CA . PRO A 1 120 ? -10.228 -7.335 8.431 1.00 90.00 120 PRO A CA 1
ATOM 949 C C . PRO A 1 120 ? -8.976 -7.230 7.551 1.00 90.00 120 PRO A C 1
ATOM 951 O O . PRO A 1 120 ? -7.852 -7.208 8.047 1.00 90.00 120 PRO A O 1
ATOM 954 N N . GLY A 1 121 ? -9.169 -7.143 6.236 1.00 90.31 121 GLY A N 1
ATOM 955 C CA . GLY A 1 121 ? -8.082 -6.950 5.276 1.00 90.31 121 GLY A CA 1
ATOM 956 C C . GLY A 1 121 ? -8.269 -7.729 3.978 1.00 90.31 121 GLY A C 1
ATOM 957 O O . GLY A 1 121 ? -9.170 -8.560 3.842 1.00 90.31 121 GLY A O 1
ATOM 958 N N . VAL A 1 122 ? -7.396 -7.453 3.008 1.00 90.81 122 VAL A N 1
ATOM 959 C CA . VAL A 1 122 ? -7.367 -8.175 1.732 1.00 90.81 122 VAL A CA 1
ATOM 960 C C . VAL A 1 122 ? -6.748 -9.550 1.964 1.00 90.81 122 VAL A C 1
ATOM 962 O O . VAL A 1 122 ? -5.581 -9.662 2.332 1.00 90.81 122 VAL A O 1
ATOM 965 N N . ARG A 1 123 ? -7.532 -10.609 1.747 1.00 88.38 123 ARG A N 1
ATOM 966 C CA . ARG A 1 123 ? -7.042 -11.988 1.841 1.00 88.38 123 ARG A CA 1
ATOM 967 C C . ARG A 1 123 ? -6.469 -12.426 0.504 1.00 88.38 123 ARG A C 1
ATOM 969 O O . ARG A 1 123 ? -7.189 -12.458 -0.495 1.00 88.38 123 ARG A O 1
ATOM 976 N N . TYR A 1 124 ? -5.197 -12.799 0.498 1.00 88.75 124 TYR A N 1
ATOM 977 C CA . TYR A 1 124 ? -4.582 -13.412 -0.670 1.00 88.75 124 TYR A CA 1
ATOM 978 C C . TYR A 1 124 ? -5.095 -14.848 -0.855 1.00 88.75 124 TYR A C 1
ATOM 980 O O . TYR A 1 124 ? -5.261 -15.590 0.115 1.00 88.75 124 TYR A O 1
ATOM 988 N N . ARG A 1 125 ? -5.376 -15.230 -2.105 1.00 89.81 125 ARG A N 1
ATOM 989 C CA . ARG A 1 125 ? -5.814 -16.580 -2.479 1.00 89.81 125 ARG A CA 1
ATOM 990 C C . ARG A 1 125 ? -4.731 -17.236 -3.325 1.00 89.81 125 ARG A C 1
ATOM 992 O O . ARG A 1 125 ? -4.664 -17.003 -4.526 1.00 89.81 125 ARG A O 1
ATOM 999 N N . PHE A 1 126 ? -3.928 -18.051 -2.661 1.00 87.75 126 PHE A N 1
ATOM 1000 C CA . PHE A 1 126 ? -2.920 -18.927 -3.244 1.00 87.75 126 PHE A CA 1
ATOM 1001 C C . PHE A 1 126 ? -3.526 -19.841 -4.328 1.00 87.75 126 PHE A C 1
ATOM 1003 O O . PHE A 1 126 ? -4.538 -20.498 -4.070 1.00 87.75 126 PHE A O 1
ATOM 1010 N N . LYS A 1 127 ? -2.927 -19.896 -5.528 1.00 87.75 127 LYS A N 1
ATOM 1011 C CA . LYS A 1 127 ? -3.305 -20.837 -6.600 1.00 87.75 127 LYS A CA 1
ATOM 1012 C C . LYS A 1 127 ? -2.160 -21.797 -6.891 1.00 87.75 127 LYS A C 1
ATOM 1014 O O . LYS A 1 127 ? -1.029 -21.357 -6.998 1.00 87.75 127 LYS A O 1
ATOM 1019 N N . GLY A 1 128 ? -2.431 -23.091 -7.054 1.00 86.94 128 GLY A N 1
ATOM 1020 C CA . GLY A 1 128 ? -1.386 -24.047 -7.440 1.00 86.94 128 GLY A CA 1
ATOM 1021 C C . GLY A 1 128 ? -0.718 -23.652 -8.763 1.00 86.94 128 GLY A C 1
ATOM 1022 O O . GLY A 1 128 ? -1.406 -23.249 -9.702 1.00 86.94 128 GLY A O 1
ATOM 1023 N N . SER A 1 129 ? 0.608 -23.745 -8.824 1.00 85.88 129 SER A N 1
ATOM 1024 C CA . SER A 1 129 ? 1.371 -23.517 -10.053 1.00 85.88 129 SER A CA 1
ATOM 1025 C C . SER A 1 129 ? 1.231 -24.704 -11.009 1.00 85.88 129 SER A C 1
ATOM 1027 O O . SER A 1 129 ? 1.207 -25.854 -10.573 1.00 85.88 129 SER A O 1
ATOM 1029 N N . SER A 1 130 ? 1.161 -24.425 -12.312 1.00 84.75 130 SER A N 1
ATOM 1030 C CA . SER A 1 130 ? 1.225 -25.433 -13.381 1.00 84.75 130 SER A CA 1
ATOM 1031 C C . SER A 1 130 ? 2.648 -25.897 -13.691 1.00 84.75 130 SER A C 1
ATOM 1033 O O . SER A 1 130 ? 2.825 -26.886 -14.396 1.00 84.75 130 SER A O 1
ATOM 1035 N N . ASP A 1 131 ? 3.654 -25.166 -13.211 1.00 82.06 131 ASP A N 1
ATOM 1036 C CA . ASP A 1 131 ? 5.035 -25.306 -13.684 1.00 82.06 131 ASP A CA 1
ATOM 1037 C C . ASP A 1 131 ? 5.791 -26.424 -12.964 1.00 82.06 131 ASP A C 1
ATOM 1039 O O . ASP A 1 131 ? 6.837 -26.880 -13.427 1.00 82.06 131 ASP A O 1
ATOM 1043 N N . ALA A 1 132 ? 5.262 -26.875 -11.828 1.00 78.81 132 ALA A N 1
ATOM 1044 C CA . ALA A 1 132 ? 5.841 -27.950 -11.048 1.00 78.81 132 ALA A CA 1
ATOM 1045 C C . ALA A 1 132 ? 5.008 -29.230 -11.175 1.00 78.81 132 ALA A C 1
ATOM 1047 O O . ALA A 1 132 ? 3.776 -29.173 -11.123 1.00 78.81 132 ALA A O 1
ATOM 1048 N N . PRO A 1 133 ? 5.659 -30.400 -11.292 1.00 79.69 133 PRO A N 1
ATOM 1049 C CA . PRO A 1 133 ? 4.954 -31.668 -11.255 1.00 79.69 133 PRO A CA 1
ATOM 1050 C C . PRO A 1 133 ? 4.268 -31.848 -9.897 1.00 79.69 133 PRO A C 1
ATOM 1052 O O . PRO A 1 133 ? 4.811 -31.482 -8.852 1.00 79.69 133 PRO A O 1
ATOM 1055 N N . THR A 1 134 ? 3.075 -32.440 -9.905 1.00 79.94 134 THR A N 1
ATOM 1056 C CA . THR A 1 134 ? 2.376 -32.799 -8.668 1.00 79.94 134 THR A CA 1
ATOM 1057 C C . THR A 1 134 ? 3.193 -33.834 -7.891 1.00 79.94 134 THR A C 1
ATOM 1059 O O . THR A 1 134 ? 3.660 -34.803 -8.500 1.00 79.94 134 THR A O 1
ATOM 1062 N N . PRO A 1 135 ? 3.367 -33.671 -6.568 1.00 83.62 135 PRO A N 1
ATOM 1063 C CA . PRO A 1 135 ? 4.113 -34.632 -5.769 1.00 83.62 135 PRO A CA 1
ATOM 1064 C C . PRO A 1 135 ? 3.427 -36.012 -5.806 1.00 83.62 135 PRO A C 1
ATOM 1066 O O . PRO A 1 135 ? 2.195 -36.073 -5.815 1.00 83.62 135 PRO A O 1
ATOM 1069 N N . PRO A 1 136 ? 4.190 -37.120 -5.833 1.00 86.94 136 PRO A N 1
ATOM 1070 C CA . PRO A 1 136 ? 3.622 -38.465 -5.864 1.00 86.94 136 PRO A CA 1
ATOM 1071 C C . PRO A 1 136 ? 2.870 -38.798 -4.566 1.00 86.94 136 PRO A C 1
ATOM 1073 O O . PRO A 1 136 ? 3.218 -38.300 -3.493 1.00 86.94 136 PRO A O 1
ATOM 1076 N N . GLU A 1 137 ? 1.866 -39.677 -4.656 1.00 83.38 137 GLU A N 1
ATOM 1077 C CA . GLU A 1 137 ? 0.893 -39.960 -3.580 1.00 83.38 137 GLU A CA 1
ATOM 1078 C C . GLU A 1 137 ? 1.524 -40.410 -2.248 1.00 83.38 137 GLU A C 1
ATOM 1080 O O . GLU A 1 137 ? 0.996 -40.100 -1.186 1.00 83.38 137 GLU A O 1
ATOM 1085 N N . ASN A 1 138 ? 2.692 -41.062 -2.283 1.00 87.88 138 ASN A N 1
ATOM 1086 C CA . ASN A 1 138 ? 3.375 -41.593 -1.093 1.00 87.88 138 ASN A CA 1
ATOM 1087 C C . ASN A 1 138 ? 4.501 -40.682 -0.566 1.00 87.88 138 ASN A C 1
ATOM 1089 O O . ASN A 1 138 ? 5.432 -41.148 0.095 1.00 87.88 138 ASN A O 1
ATOM 1093 N N . THR A 1 139 ? 4.464 -39.386 -0.878 1.00 86.06 139 THR A N 1
ATOM 1094 C CA . THR A 1 139 ? 5.477 -38.437 -0.394 1.00 86.06 139 THR A CA 1
ATOM 1095 C C . THR A 1 139 ? 5.177 -38.041 1.049 1.00 86.06 139 THR A C 1
ATOM 1097 O O . THR A 1 139 ? 4.132 -37.464 1.325 1.00 86.06 139 THR A O 1
ATOM 1100 N N . TYR A 1 140 ? 6.114 -38.288 1.968 1.00 87.12 140 TYR A N 1
ATOM 1101 C CA . TYR A 1 140 ? 5.955 -37.937 3.388 1.00 87.12 140 TYR A CA 1
ATOM 1102 C C . TYR A 1 140 ? 5.797 -36.418 3.625 1.00 87.12 140 TYR A C 1
ATOM 1104 O O . TYR A 1 140 ? 5.078 -36.006 4.529 1.00 87.12 140 TYR A O 1
ATOM 1112 N N . PHE A 1 141 ? 6.407 -35.584 2.772 1.00 84.12 141 PHE A N 1
ATOM 1113 C CA . PHE A 1 141 ? 6.250 -34.125 2.780 1.00 84.12 141 PHE A CA 1
ATOM 1114 C C . PHE A 1 141 ? 6.016 -33.585 1.360 1.00 84.12 141 PHE A C 1
ATOM 1116 O O . PHE A 1 141 ? 6.977 -33.215 0.678 1.00 84.12 141 PHE A O 1
ATOM 1123 N N . PRO A 1 142 ? 4.763 -33.560 0.873 1.00 85.38 142 PRO A N 1
ATOM 1124 C CA . PRO A 1 142 ? 4.465 -33.037 -0.451 1.00 85.38 142 PRO A CA 1
ATOM 1125 C C . PRO A 1 142 ? 4.642 -31.513 -0.465 1.00 85.38 142 PRO A C 1
ATOM 1127 O O . PRO A 1 142 ? 4.009 -30.786 0.300 1.00 85.38 142 PRO A O 1
ATOM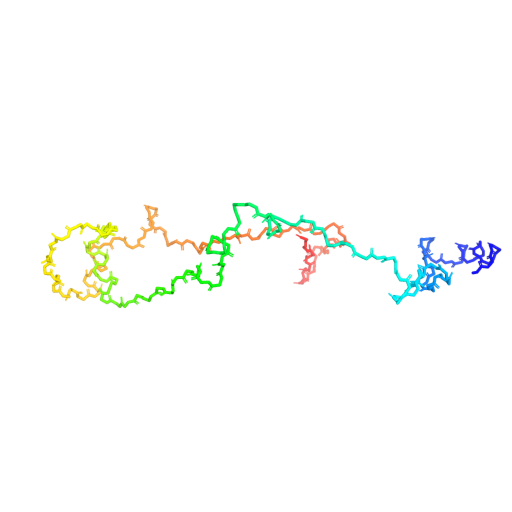 1130 N N . MET A 1 143 ? 5.507 -31.028 -1.354 1.00 83.44 143 MET A N 1
ATOM 1131 C CA . MET A 1 143 ? 5.699 -29.600 -1.595 1.00 83.44 143 MET A CA 1
ATOM 1132 C C . MET A 1 143 ? 4.819 -29.167 -2.764 1.00 83.44 143 MET A C 1
ATOM 1134 O O . MET A 1 143 ? 4.950 -29.688 -3.871 1.00 83.44 143 MET A O 1
ATOM 1138 N N . TYR A 1 144 ? 3.933 -28.203 -2.518 1.00 82.50 144 TYR A N 1
ATOM 1139 C CA . TYR A 1 144 ? 3.083 -27.610 -3.545 1.00 82.50 144 TYR A CA 1
ATOM 1140 C C . TYR A 1 144 ? 3.594 -26.220 -3.895 1.00 82.50 144 TYR A C 1
ATOM 1142 O O . TYR A 1 144 ? 3.795 -25.376 -3.021 1.00 82.50 144 TYR A O 1
ATOM 1150 N N . TYR A 1 145 ? 3.786 -25.983 -5.186 1.00 82.75 145 TYR A N 1
ATOM 1151 C CA . TYR A 1 145 ? 4.150 -24.674 -5.705 1.00 82.75 145 TYR A CA 1
ATOM 1152 C C . TYR A 1 145 ? 2.891 -23.852 -5.937 1.00 82.75 145 TYR A C 1
ATOM 1154 O O . TYR A 1 145 ? 1.859 -24.382 -6.352 1.00 82.75 145 TYR A O 1
ATOM 1162 N N . VAL A 1 146 ? 2.974 -22.557 -5.655 1.00 83.75 146 VAL A N 1
ATOM 1163 C CA . VAL A 1 146 ? 1.826 -21.658 -5.643 1.00 83.75 146 VAL A CA 1
ATOM 1164 C C . VAL A 1 146 ? 2.192 -20.344 -6.332 1.00 83.75 146 VAL A C 1
ATOM 1166 O O . VAL A 1 146 ? 3.274 -19.815 -6.084 1.00 83.75 146 VAL A O 1
ATOM 1169 N N . ASN A 1 147 ? 1.279 -19.840 -7.164 1.00 71.31 147 ASN A N 1
ATOM 1170 C CA . ASN A 1 147 ? 1.332 -18.578 -7.906 1.00 71.31 147 ASN A CA 1
ATOM 1171 C C . ASN A 1 147 ? 0.299 -17.565 -7.386 1.00 71.31 147 ASN A C 1
ATOM 1173 O O . ASN A 1 147 ? -0.754 -17.995 -6.846 1.00 71.31 147 ASN A O 1
#

InterPro domains:
  IPR016813 NADH-ubiquinone oxidoreductase 21.3 kDa subunit [PTHR37325] (3-145)
  IPR060364 NuzM, N-terminal domain [PF27885] (3-35)

pLDDT: mean 82.93, std 12.79, range [39.53, 96.06]

Sequence (147 aa):
MSSFWKKIGRLLWVNPEYSESMLTPGKYRVPAPGSQPAYSKAPTEVTKIHHNYYFNRDVRRNYPRTHTYTQEDLAKLLVAPKQESIASGETTPVAQITSLTEAVSQSPLVTSQKLPPTPPGVRYRFKGSSDAPTPPENTYFPMYYVN

Foldseek 3Di:
DDPVVLVVCCVVDPDNPDDDPDDDPCPPCPPPPVPDPDDDDDDDPCNDPPPNDCVVVCCVVPDDDDDDDDLQNVLVCLVPVDPDPDDDDDDDDDPPGDGSVVSPVVGDPADPVRHHDDDDDDDDDWDFDPPDDFDDPPDPDTDTHTD

Organism: NCBI:txid1314790

Radius of gyration: 33.14 Å; chains: 1; bounding box: 54×67×76 Å

Secondary structure (DSSP, 8-state):
--HHHHHHHHHH-S-TTPPP-SPPTTTTT-S-GGGPPPP-PPPPGGG-SSS--HHHH-TTTSPPPPP---HHHHHHHHH-----S--SS----------HHHHHHHS--S-TTSPPPPPPSPPP---B-SSSPPPPTT-SS----B-